Protein AF-D4P1H0-F1 (afdb_monomer_lite)

InterPro domains:
  IPR001734 Sodium/solute symporter [PF00474] (1-85)
  IPR001734 Sodium/solute symporter [PS50283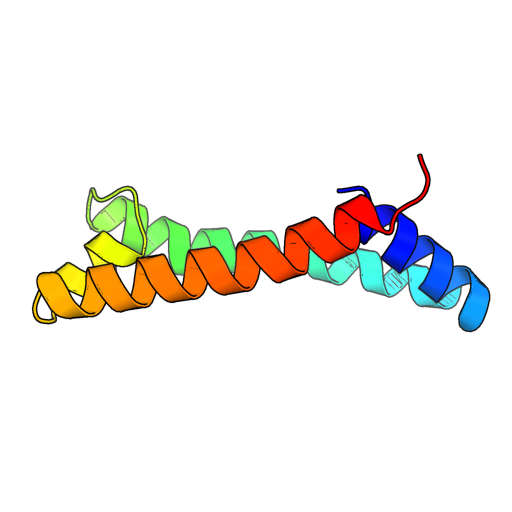] (1-86)
  IPR038377 Sodium/glucose symporter superfamily [G3DSA:1.20.1730.10] (1-86)
  IPR050277 Sodium:Solute Symporter [PTHR48086] (1-83)

Sequence (86 aa):
SAATFLGMSGLISLYGIGSFMYAVGPMFSFIANLLAIAEPCRNAGKYTLGDILSFRSSPKIVRAVAALSTVIVSIFYLTAQMAAPA

Radius of gyration: 17.24 Å; chains: 1; bounding box: 35×29×44 Å

Organism: NCBI:txid186741

Foldseek 3Di:
DLLVVVVQVVCCVVPNPVSVVVVVVVVVVVVVCCVVPVVLCVVVVHDDPLVSVCVVPPNPVSNVVVVVVVVVVVVVVVVSVVVRDD

pLDDT: mean 78.16, std 10.28, range [50.09, 91.0]

Secondary structure (DSSP, 8-state):
-HHHHHHHHHHHHHH-GGGGGGGHHHHHHHHHHIIIIIHHHHHHT-SSHHHHHTTTS-HHHHHHHHHHHHHHHHHHHHHHHHSS--

Structure (mmCIF, N/CA/C/O backbone):
data_AF-D4P1H0-F1
#
_entry.id   AF-D4P1H0-F1
#
loop_
_atom_site.group_PDB
_atom_site.id
_atom_site.type_symbol
_atom_site.label_atom_id
_atom_site.label_alt_id
_atom_site.label_comp_id
_atom_site.label_asym_id
_atom_site.label_entity_id
_atom_site.label_seq_id
_atom_site.pdbx_PDB_ins_code
_atom_site.Cartn_x
_atom_site.Cartn_y
_atom_site.Cartn_z
_atom_site.occupancy
_atom_site.B_iso_or_equiv
_atom_site.auth_seq_id
_atom_site.auth_comp_id
_atom_site.auth_asym_id
_atom_site.auth_atom_id
_atom_site.pdbx_PDB_model_num
ATOM 1 N N . SER A 1 1 ? 9.143 -6.781 -2.362 1.00 76.44 1 SER A N 1
ATOM 2 C CA . SER A 1 1 ? 8.187 -7.872 -2.649 1.00 76.44 1 SER A CA 1
ATOM 3 C C . SER A 1 1 ? 8.344 -8.310 -4.099 1.00 76.44 1 SER A C 1
ATOM 5 O O . SER A 1 1 ? 8.749 -7.472 -4.902 1.00 76.44 1 SER A O 1
ATOM 7 N N . ALA A 1 2 ? 8.032 -9.569 -4.439 1.00 81.06 2 ALA A N 1
ATOM 8 C CA . ALA A 1 2 ? 8.091 -10.093 -5.813 1.00 81.06 2 ALA A CA 1
ATOM 9 C C . ALA A 1 2 ? 7.255 -9.249 -6.790 1.00 81.06 2 ALA A C 1
ATOM 11 O O . ALA A 1 2 ? 7.727 -8.901 -7.867 1.00 81.06 2 ALA A O 1
ATOM 12 N N . ALA A 1 3 ? 6.077 -8.791 -6.352 1.00 84.06 3 ALA A N 1
ATOM 13 C CA . ALA A 1 3 ? 5.234 -7.879 -7.124 1.00 84.06 3 ALA A CA 1
ATOM 14 C C . ALA A 1 3 ? 5.937 -6.547 -7.452 1.00 84.06 3 ALA A C 1
ATOM 16 O O . ALA A 1 3 ? 5.833 -6.045 -8.564 1.00 84.06 3 ALA A O 1
ATOM 17 N N . THR A 1 4 ? 6.695 -5.978 -6.507 1.00 83.81 4 THR A N 1
ATOM 18 C CA . THR A 1 4 ? 7.467 -4.742 -6.732 1.00 83.81 4 THR A CA 1
ATOM 19 C C . THR A 1 4 ? 8.645 -4.979 -7.674 1.00 83.81 4 THR A C 1
ATOM 21 O O . T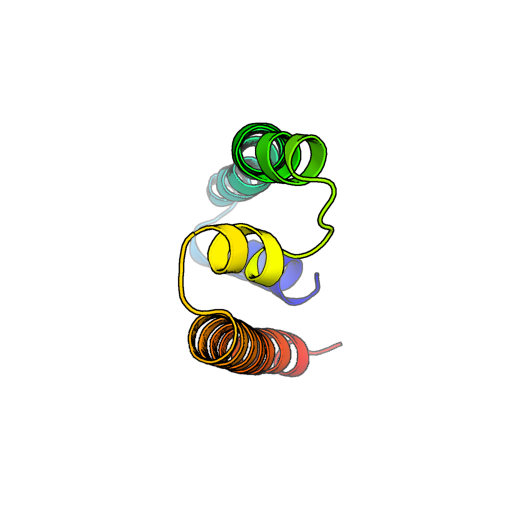HR A 1 4 ? 8.908 -4.149 -8.539 1.00 83.81 4 THR A O 1
ATOM 24 N N . PHE A 1 5 ? 9.348 -6.105 -7.517 1.00 84.12 5 PHE A N 1
ATOM 25 C CA . PHE A 1 5 ? 10.479 -6.465 -8.372 1.00 84.12 5 PHE A CA 1
ATOM 26 C C . PHE A 1 5 ? 10.028 -6.663 -9.823 1.00 84.12 5 PHE A C 1
ATOM 28 O O . PHE A 1 5 ? 10.541 -5.999 -10.723 1.00 84.12 5 PHE A O 1
ATOM 35 N N . LEU A 1 6 ? 8.998 -7.487 -10.036 1.00 85.62 6 LEU A N 1
ATOM 36 C CA . LEU A 1 6 ? 8.431 -7.705 -11.362 1.00 85.62 6 LEU A CA 1
ATOM 37 C C . LEU A 1 6 ? 7.784 -6.446 -11.930 1.00 85.62 6 LEU A C 1
ATOM 39 O O . LEU A 1 6 ? 8.027 -6.129 -13.089 1.00 85.62 6 LEU A O 1
ATOM 43 N N . GLY A 1 7 ? 7.047 -5.687 -11.116 1.00 85.56 7 GLY A N 1
ATOM 44 C CA . GLY A 1 7 ? 6.447 -4.419 -11.527 1.00 85.56 7 GLY A CA 1
ATOM 45 C C . GLY A 1 7 ? 7.481 -3.434 -12.071 1.00 85.56 7 GLY A C 1
ATOM 46 O O . GLY A 1 7 ? 7.285 -2.888 -13.152 1.00 85.56 7 GLY A O 1
ATOM 47 N N . MET A 1 8 ? 8.618 -3.268 -11.385 1.00 87.69 8 MET A N 1
ATOM 48 C CA . MET A 1 8 ? 9.711 -2.415 -11.863 1.00 87.69 8 MET A CA 1
ATOM 49 C C . MET A 1 8 ? 10.409 -2.994 -13.096 1.00 87.69 8 MET A C 1
ATOM 51 O O . MET A 1 8 ? 10.669 -2.253 -14.040 1.00 87.69 8 MET A O 1
ATOM 55 N N . SER A 1 9 ? 10.682 -4.303 -13.131 1.00 86.94 9 SER A N 1
ATOM 56 C CA . SER A 1 9 ? 11.311 -4.941 -14.297 1.00 86.94 9 SER A CA 1
ATOM 57 C C . SER A 1 9 ? 10.438 -4.855 -15.557 1.00 86.94 9 SER A C 1
ATOM 59 O O . SER A 1 9 ? 10.950 -4.561 -16.634 1.00 86.94 9 SER A O 1
ATOM 61 N N . GLY A 1 10 ? 9.115 -5.002 -15.422 1.00 85.69 10 GLY A N 1
ATOM 62 C CA . GLY A 1 10 ? 8.152 -4.834 -16.508 1.00 85.69 10 GLY A CA 1
ATOM 63 C C . GLY A 1 10 ? 8.053 -3.381 -16.970 1.00 85.69 10 GLY A C 1
ATOM 64 O O . GLY A 1 10 ? 8.082 -3.116 -18.169 1.00 85.69 10 GLY A O 1
ATOM 65 N N . LEU A 1 11 ? 8.030 -2.425 -16.036 1.00 88.50 11 LEU A N 1
ATOM 66 C CA . LEU A 1 11 ? 8.068 -0.992 -16.354 1.00 88.50 11 LEU A CA 1
ATOM 67 C C . LEU A 1 11 ? 9.341 -0.599 -17.110 1.00 88.50 11 LEU A C 1
ATOM 69 O O . LEU A 1 11 ? 9.271 0.170 -18.065 1.00 88.50 11 LEU A O 1
ATOM 73 N N . ILE A 1 12 ? 10.495 -1.137 -16.716 1.00 88.88 12 ILE A N 1
ATOM 74 C CA . ILE A 1 12 ? 11.769 -0.898 -17.405 1.00 88.88 12 ILE A CA 1
ATOM 75 C C . ILE A 1 12 ? 11.787 -1.598 -18.769 1.00 88.88 12 ILE A C 1
ATOM 77 O O . ILE A 1 12 ? 12.274 -1.026 -19.738 1.00 88.88 12 ILE A O 1
ATOM 81 N N . SER A 1 13 ? 11.216 -2.798 -18.882 1.00 87.50 13 SER A N 1
ATOM 82 C CA . SER A 1 13 ? 11.122 -3.509 -20.162 1.00 87.50 13 SER A CA 1
ATOM 83 C C . SER A 1 13 ? 10.233 -2.789 -21.180 1.00 87.50 13 SER A C 1
ATOM 85 O O . SER A 1 13 ? 10.503 -2.881 -22.374 1.00 87.50 13 SER A O 1
ATOM 87 N N . LEU A 1 14 ? 9.176 -2.103 -20.736 1.00 90.19 14 LEU A N 1
ATOM 88 C CA . LEU A 1 14 ? 8.229 -1.407 -21.616 1.00 90.19 14 LEU A CA 1
ATOM 89 C C . LEU A 1 14 ? 8.655 0.030 -21.941 1.00 90.19 14 LEU A C 1
ATOM 91 O O . LEU A 1 14 ? 8.465 0.488 -23.063 1.00 90.19 14 LEU A O 1
ATOM 95 N N . TYR A 1 15 ? 9.220 0.744 -20.966 1.00 87.19 15 TYR A N 1
ATOM 96 C CA . TYR A 1 15 ? 9.481 2.186 -21.053 1.00 87.19 15 TYR A CA 1
ATOM 97 C C . TYR A 1 15 ? 10.974 2.552 -20.924 1.00 87.19 15 TYR A C 1
ATOM 99 O O . TYR A 1 15 ? 11.336 3.727 -20.963 1.00 87.19 15 TYR A O 1
ATOM 107 N N . GLY A 1 16 ? 11.860 1.562 -20.792 1.00 87.00 16 GLY A N 1
ATOM 108 C CA . GLY A 1 16 ? 13.310 1.742 -20.709 1.00 87.00 16 GLY A CA 1
ATOM 109 C C . GLY A 1 16 ? 13.825 2.180 -19.331 1.00 87.00 16 GLY A C 1
ATOM 110 O O . GLY A 1 16 ? 13.104 2.210 -18.332 1.00 87.00 16 GLY A O 1
ATOM 111 N N . ILE A 1 17 ? 15.114 2.540 -19.273 1.00 84.44 17 ILE A N 1
ATOM 112 C CA . ILE A 1 17 ? 15.833 2.892 -18.028 1.00 84.44 17 ILE A CA 1
ATOM 113 C C . ILE A 1 17 ? 15.252 4.131 -17.325 1.00 84.44 17 ILE A C 1
ATOM 115 O O . ILE A 1 17 ? 15.357 4.240 -16.103 1.00 84.44 17 ILE A O 1
ATOM 119 N N . GLY A 1 18 ? 14.584 5.034 -18.053 1.00 82.06 18 GLY A N 1
ATOM 120 C CA . GLY A 1 18 ? 13.943 6.220 -17.465 1.00 82.06 18 GLY A CA 1
ATOM 121 C C . GLY A 1 18 ? 12.921 5.882 -16.370 1.00 82.06 18 GLY A C 1
ATOM 122 O O . GLY A 1 18 ? 12.753 6.641 -15.417 1.00 82.06 18 GLY A O 1
ATOM 123 N N . SER A 1 19 ? 12.318 4.692 -16.432 1.00 80.94 19 SER A N 1
ATOM 124 C CA . SER A 1 19 ? 11.348 4.217 -15.442 1.00 80.94 19 SER A CA 1
ATOM 125 C C . SER A 1 19 ? 11.953 3.836 -14.094 1.00 80.94 19 SER A C 1
ATOM 127 O O . SER A 1 19 ? 11.216 3.642 -13.129 1.00 80.94 19 SER A O 1
ATOM 129 N N . PHE A 1 20 ? 13.280 3.766 -13.977 1.00 80.56 20 PHE A N 1
ATOM 130 C CA . PHE A 1 20 ? 13.938 3.548 -12.690 1.00 80.56 20 PHE A CA 1
ATOM 131 C C . PHE A 1 20 ? 13.572 4.634 -11.666 1.00 80.56 20 PHE A C 1
ATOM 133 O O . PHE A 1 20 ? 13.445 4.346 -10.477 1.00 80.56 20 PHE A O 1
ATOM 140 N N . MET A 1 21 ? 13.302 5.863 -12.122 1.00 83.75 21 MET A N 1
ATOM 141 C CA . MET A 1 21 ? 12.877 6.963 -11.251 1.00 83.75 21 MET A CA 1
ATOM 142 C C . MET A 1 21 ? 11.563 6.668 -10.505 1.00 83.75 21 MET A C 1
ATOM 144 O O . MET A 1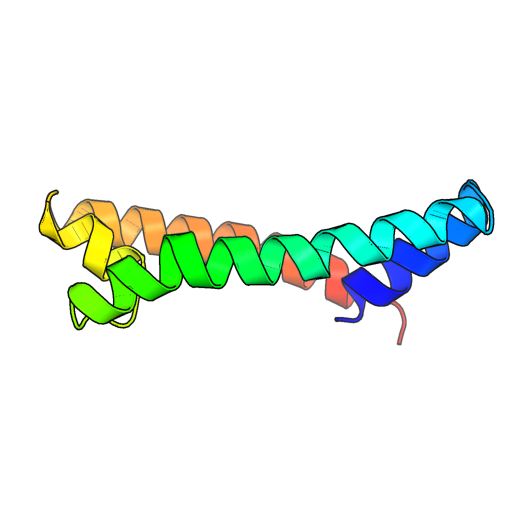 21 ? 11.360 7.196 -9.413 1.00 83.75 21 MET A O 1
ATOM 148 N N . TYR A 1 22 ? 10.706 5.768 -11.007 1.00 84.19 22 TYR A N 1
ATOM 149 C CA . TYR A 1 22 ? 9.493 5.346 -10.294 1.00 84.19 22 TYR A CA 1
ATOM 150 C C . TYR A 1 22 ? 9.787 4.545 -9.011 1.00 84.19 22 TYR A C 1
ATOM 152 O O . TYR A 1 22 ? 8.954 4.535 -8.104 1.00 84.19 22 TYR A O 1
ATOM 160 N N . ALA A 1 23 ? 10.978 3.947 -8.865 1.00 82.94 23 ALA A N 1
ATOM 161 C CA . ALA A 1 23 ? 11.384 3.248 -7.638 1.00 82.94 23 ALA A CA 1
ATOM 162 C C . ALA A 1 23 ? 11.615 4.196 -6.449 1.00 82.94 23 ALA A C 1
ATOM 164 O O . ALA A 1 23 ? 11.622 3.765 -5.295 1.00 82.94 23 ALA A O 1
ATOM 165 N N . VAL A 1 24 ? 11.792 5.489 -6.719 1.00 85.69 24 VAL A N 1
ATOM 166 C CA . VAL A 1 24 ? 12.073 6.507 -5.704 1.00 85.69 24 VAL A CA 1
ATOM 167 C C . VAL A 1 24 ? 10.803 6.910 -4.945 1.00 85.69 24 VAL A C 1
ATOM 169 O O . VAL A 1 24 ? 10.854 7.191 -3.747 1.00 85.69 24 VAL A O 1
ATOM 172 N N . GLY A 1 25 ? 9.642 6.875 -5.606 1.00 86.38 25 GLY A N 1
ATOM 173 C CA . GLY A 1 25 ? 8.350 7.246 -5.017 1.00 86.38 25 GLY A CA 1
ATOM 174 C C . GLY A 1 25 ? 8.019 6.509 -3.710 1.00 86.38 25 GLY A C 1
ATOM 175 O O . GLY A 1 25 ? 7.727 7.170 -2.710 1.00 86.38 25 GLY A O 1
ATOM 176 N N . PRO A 1 26 ? 8.124 5.165 -3.661 1.00 86.06 26 PRO A N 1
ATOM 177 C CA . PRO A 1 26 ? 7.907 4.403 -2.436 1.00 86.06 26 PRO A CA 1
ATOM 178 C C . PRO A 1 26 ? 8.756 4.879 -1.251 1.00 86.06 26 PRO A C 1
ATOM 180 O O . PRO A 1 26 ? 8.233 4.964 -0.144 1.00 86.06 26 PRO A O 1
ATOM 183 N N . MET A 1 27 ? 10.022 5.255 -1.465 1.00 86.12 27 MET A N 1
ATOM 184 C CA . MET A 1 27 ? 10.919 5.696 -0.385 1.00 86.12 27 MET A CA 1
ATOM 185 C C . MET A 1 27 ? 10.440 6.989 0.280 1.00 86.12 27 MET A C 1
ATOM 187 O O . MET A 1 27 ? 10.394 7.073 1.507 1.00 86.12 27 MET A O 1
ATOM 191 N N . PHE A 1 28 ? 10.003 7.973 -0.508 1.00 88.75 28 PHE A N 1
ATOM 192 C CA . PHE A 1 28 ? 9.426 9.207 0.035 1.00 88.75 28 PHE A CA 1
ATOM 193 C C . PHE A 1 28 ? 8.050 8.975 0.664 1.00 88.75 28 PHE A C 1
ATOM 195 O O . PHE A 1 28 ? 7.733 9.554 1.706 1.00 88.75 28 PHE A O 1
ATOM 202 N N . SER A 1 29 ? 7.251 8.075 0.086 1.00 86.75 29 SER A N 1
ATOM 203 C CA . SER A 1 29 ? 5.954 7.703 0.649 1.00 86.75 29 SER A CA 1
ATOM 204 C C . SER A 1 29 ? 6.085 7.018 2.013 1.00 86.75 29 SER A C 1
ATOM 206 O O . SER A 1 29 ? 5.209 7.202 2.854 1.00 86.75 29 SER A O 1
ATOM 208 N N . PHE A 1 30 ? 7.162 6.265 2.270 1.00 86.19 30 PHE A N 1
ATOM 209 C CA . PHE A 1 30 ? 7.413 5.674 3.589 1.00 86.19 30 PHE A CA 1
ATOM 210 C C . PHE A 1 30 ? 7.616 6.739 4.667 1.00 86.19 30 PHE A C 1
ATOM 212 O O . PHE A 1 30 ? 7.051 6.611 5.751 1.00 86.19 30 PHE A O 1
ATOM 219 N N . ILE A 1 31 ? 8.358 7.807 4.367 1.00 88.50 31 ILE A N 1
ATOM 220 C CA . ILE A 1 31 ? 8.562 8.924 5.301 1.00 88.50 31 ILE A CA 1
ATOM 221 C C . ILE A 1 31 ? 7.223 9.604 5.604 1.00 88.50 31 ILE A C 1
ATOM 223 O O . ILE A 1 31 ? 6.882 9.807 6.769 1.00 88.50 31 ILE A O 1
ATOM 227 N N . ALA A 1 32 ? 6.430 9.887 4.567 1.00 87.56 32 ALA A N 1
ATOM 228 C CA . ALA A 1 32 ? 5.100 10.468 4.730 1.00 87.56 32 ALA A CA 1
ATOM 229 C C . ALA A 1 32 ? 4.173 9.563 5.557 1.00 87.56 32 ALA A C 1
ATOM 231 O O . ALA A 1 32 ? 3.460 10.046 6.430 1.00 87.56 32 ALA A O 1
ATOM 232 N N . ASN A 1 33 ? 4.215 8.247 5.334 1.00 85.25 33 ASN A N 1
ATOM 233 C CA . ASN A 1 33 ? 3.418 7.278 6.081 1.00 85.25 33 ASN A CA 1
ATOM 234 C C . ASN A 1 33 ? 3.832 7.201 7.558 1.00 85.25 33 ASN A C 1
ATOM 236 O O . ASN A 1 33 ? 2.977 7.130 8.438 1.00 85.25 33 ASN A O 1
ATOM 240 N N . LEU A 1 34 ? 5.136 7.239 7.844 1.00 85.38 34 LEU A N 1
ATOM 241 C CA . LEU A 1 34 ? 5.646 7.265 9.214 1.00 85.38 34 LEU A CA 1
ATOM 242 C C . LEU A 1 34 ? 5.196 8.532 9.947 1.00 85.38 34 LEU A C 1
ATOM 244 O O . LEU A 1 34 ? 4.718 8.436 11.071 1.00 85.38 34 LEU A O 1
ATOM 248 N N . LEU A 1 35 ? 5.269 9.700 9.312 1.00 84.19 35 LEU A N 1
ATOM 249 C CA . LEU A 1 35 ? 4.832 10.940 9.951 1.00 84.19 35 LEU A CA 1
ATOM 250 C C . LEU A 1 35 ? 3.302 10.992 10.102 1.00 84.19 35 LEU A C 1
ATOM 252 O O . LEU A 1 35 ? 2.786 11.176 11.196 1.00 84.19 35 LEU A O 1
ATOM 256 N N . ALA A 1 36 ? 2.557 10.750 9.022 1.00 82.75 36 ALA A N 1
ATOM 257 C CA . ALA A 1 36 ? 1.106 10.927 9.008 1.00 82.75 36 ALA A CA 1
ATOM 258 C C . ALA A 1 36 ? 0.329 9.820 9.738 1.00 82.75 36 ALA A C 1
ATOM 260 O O . ALA A 1 36 ? -0.736 10.093 10.285 1.00 82.75 36 ALA A O 1
ATOM 261 N N . ILE A 1 37 ? 0.819 8.573 9.731 1.00 79.12 37 ILE A N 1
ATOM 262 C CA . ILE A 1 37 ? 0.122 7.431 10.347 1.00 79.12 37 ILE A CA 1
ATOM 263 C C . ILE A 1 37 ? 0.786 7.010 11.655 1.00 79.12 37 ILE A C 1
ATOM 265 O O . ILE A 1 37 ? 0.084 6.741 12.633 1.00 79.12 37 ILE A O 1
ATOM 269 N N . ALA A 1 38 ? 2.120 6.946 11.718 1.00 79.38 38 ALA A N 1
ATOM 270 C CA . ALA A 1 38 ? 2.770 6.437 12.925 1.00 79.38 38 ALA A CA 1
ATOM 271 C C . ALA A 1 38 ? 2.665 7.415 14.105 1.00 79.38 38 ALA A C 1
ATOM 273 O O . ALA A 1 38 ? 2.557 6.955 15.239 1.00 79.38 38 ALA A O 1
ATOM 274 N N . GLU A 1 39 ? 2.619 8.730 13.872 1.00 77.31 39 GLU A N 1
ATOM 275 C CA . GLU A 1 39 ? 2.440 9.735 14.929 1.00 77.31 39 GLU A CA 1
ATOM 276 C C . GLU A 1 39 ? 1.065 9.633 15.629 1.00 77.31 39 GLU A C 1
ATOM 278 O O . GLU A 1 39 ? 1.045 9.457 16.853 1.00 77.31 39 GLU A O 1
ATOM 283 N N . PRO A 1 40 ? -0.086 9.599 14.920 1.00 69.25 40 PRO A N 1
ATOM 284 C CA . PRO A 1 40 ? -1.380 9.338 15.554 1.00 69.25 40 PRO A CA 1
ATOM 285 C C . PRO A 1 40 ? -1.511 7.917 16.124 1.00 69.25 40 PRO A C 1
ATOM 287 O O . PRO A 1 40 ? -2.120 7.761 17.182 1.00 69.25 40 PRO A O 1
ATOM 290 N N . CYS A 1 41 ? -0.905 6.888 15.510 1.00 69.94 41 CYS A N 1
ATOM 291 C CA . CYS A 1 41 ? -0.818 5.547 16.117 1.00 69.94 41 CYS A CA 1
ATOM 292 C C . CYS A 1 41 ? -0.097 5.575 17.470 1.00 69.94 41 CYS A C 1
ATOM 294 O O . CYS A 1 41 ? -0.579 5.014 18.455 1.00 69.94 41 CYS A O 1
ATOM 296 N N . ARG A 1 42 ? 1.054 6.249 17.529 1.00 72.69 42 ARG A N 1
ATOM 297 C CA . ARG A 1 42 ? 1.885 6.353 18.729 1.00 72.69 42 ARG A CA 1
ATOM 298 C C . ARG A 1 42 ? 1.199 7.177 19.816 1.00 72.69 42 ARG A C 1
ATOM 300 O O . ARG A 1 42 ? 1.263 6.795 20.979 1.00 72.69 42 ARG A O 1
ATOM 307 N N . ASN A 1 43 ? 0.506 8.253 19.447 1.00 72.56 43 ASN A N 1
ATOM 308 C CA . ASN A 1 43 ? -0.211 9.107 20.394 1.00 72.56 43 ASN A CA 1
ATOM 309 C C . ASN A 1 43 ? -1.507 8.460 20.928 1.00 72.56 43 ASN A C 1
ATOM 311 O O . ASN A 1 43 ? -1.923 8.755 22.044 1.00 72.56 43 ASN A O 1
ATOM 315 N N . ALA A 1 44 ? -2.136 7.558 20.165 1.00 66.56 44 ALA A N 1
ATOM 316 C CA . ALA A 1 44 ? -3.346 6.839 20.574 1.00 66.56 44 ALA A CA 1
ATOM 317 C C . ALA A 1 44 ? -3.079 5.560 21.395 1.00 66.56 44 ALA A C 1
ATOM 319 O O . ALA A 1 44 ? -4.024 4.971 21.919 1.00 66.56 44 ALA A O 1
ATOM 320 N N . GLY A 1 45 ? -1.826 5.089 21.485 1.00 63.97 45 GLY A N 1
ATOM 321 C CA . GLY A 1 45 ? -1.466 3.859 22.209 1.00 63.97 45 GLY A CA 1
ATOM 322 C C . GLY A 1 45 ? -2.087 2.574 21.635 1.00 63.97 45 GLY A C 1
ATOM 323 O O . GLY A 1 45 ? -2.126 1.544 22.306 1.00 63.97 45 GLY A O 1
ATOM 324 N N . LYS A 1 46 ? -2.605 2.630 20.403 1.00 66.06 46 LYS A N 1
ATOM 325 C CA . LYS A 1 46 ? -3.264 1.528 19.692 1.00 66.06 46 LYS A CA 1
ATOM 326 C C . LYS A 1 46 ? -2.404 1.118 18.497 1.00 66.06 46 LYS A C 1
ATOM 328 O O . LYS A 1 46 ? -1.914 1.968 17.762 1.00 66.06 46 LYS A O 1
ATOM 333 N N . TYR A 1 47 ? -2.268 -0.186 18.271 1.00 65.94 47 TYR A N 1
ATOM 334 C CA . TYR A 1 47 ? -1.349 -0.735 17.262 1.00 65.94 47 TYR A CA 1
ATOM 335 C C . TYR A 1 47 ? -2.006 -1.048 15.908 1.00 65.94 47 TYR A C 1
ATOM 337 O O . TYR A 1 47 ? -1.321 -1.479 14.984 1.00 65.94 47 TYR A O 1
ATOM 345 N N . THR A 1 48 ? -3.321 -0.835 15.763 1.00 69.75 48 THR A N 1
ATOM 346 C CA . THR A 1 48 ? -4.032 -1.040 14.492 1.00 69.75 48 THR A CA 1
ATOM 347 C C . THR A 1 48 ? -4.815 0.200 14.065 1.00 69.75 48 THR A C 1
ATOM 349 O O . THR A 1 48 ? -5.475 0.855 14.870 1.00 69.75 48 THR A O 1
ATOM 352 N N . LEU A 1 49 ? -4.793 0.500 12.763 1.00 64.88 49 LEU A N 1
ATOM 353 C CA . LEU A 1 49 ? -5.570 1.592 12.154 1.00 64.88 49 LEU A CA 1
ATOM 354 C C . LEU A 1 49 ? -7.077 1.452 12.428 1.00 64.88 49 LEU A C 1
ATOM 356 O O . LEU A 1 49 ? -7.761 2.443 12.673 1.00 64.88 49 LEU A O 1
ATOM 360 N N . GLY A 1 50 ? -7.580 0.212 12.460 1.00 63.88 50 GLY A N 1
ATOM 361 C CA . GLY A 1 50 ? -8.967 -0.085 12.818 1.00 63.88 50 GLY A CA 1
ATOM 362 C C . GLY A 1 50 ? -9.322 0.315 14.253 1.00 63.88 50 GLY A C 1
ATOM 363 O O . GLY A 1 50 ? -10.426 0.803 14.485 1.00 63.88 50 GLY A O 1
ATOM 364 N N . ASP A 1 51 ? -8.391 0.181 15.202 1.00 62.31 51 ASP A N 1
ATOM 365 C CA . ASP A 1 51 ? -8.597 0.616 16.585 1.00 62.31 51 ASP A CA 1
ATOM 366 C C . ASP A 1 51 ? -8.633 2.145 16.719 1.00 62.31 51 ASP A C 1
ATOM 368 O O . ASP A 1 51 ? -9.464 2.676 17.457 1.00 62.31 51 ASP A O 1
ATOM 372 N N . ILE A 1 52 ? -7.772 2.859 15.992 1.00 62.34 52 ILE A N 1
ATOM 373 C CA . ILE A 1 52 ? -7.696 4.330 16.034 1.00 62.34 52 ILE A CA 1
ATOM 374 C C . ILE A 1 52 ? -8.954 4.949 15.426 1.00 62.34 52 ILE A C 1
ATOM 376 O O . ILE A 1 52 ? -9.550 5.856 16.004 1.00 62.34 52 ILE A O 1
ATOM 380 N N . LEU A 1 53 ? -9.421 4.407 14.300 1.00 60.31 53 LEU A N 1
ATOM 381 C CA . LEU A 1 53 ? -10.664 4.842 13.661 1.00 60.31 53 LEU A CA 1
ATOM 382 C C . LEU A 1 53 ? -11.900 4.487 14.507 1.00 60.31 53 LEU A C 1
ATOM 384 O O . LEU A 1 53 ? -12.877 5.237 14.524 1.00 60.31 53 LEU A O 1
ATOM 388 N N . SER A 1 54 ? -11.847 3.385 15.264 1.00 61.25 54 SER A N 1
ATOM 389 C CA . SER A 1 54 ? -12.911 2.998 16.202 1.00 61.25 54 SER A CA 1
ATOM 390 C C . SER A 1 54 ? -12.981 3.864 17.466 1.00 61.25 54 SER A C 1
ATOM 392 O O . SER A 1 54 ? -13.961 3.788 18.202 1.00 61.25 54 SER A O 1
ATOM 394 N N . PHE A 1 55 ? -11.977 4.711 17.719 1.00 61.31 55 PHE A N 1
ATOM 395 C CA . PHE A 1 55 ? -11.942 5.576 18.901 1.00 61.31 55 PHE A CA 1
ATOM 396 C C . PHE A 1 55 ? -12.992 6.699 18.839 1.00 61.31 55 PHE A C 1
ATOM 398 O O . PHE A 1 55 ? -13.437 7.191 19.871 1.00 61.31 55 PHE A O 1
ATOM 405 N N . ARG A 1 56 ? -13.417 7.092 17.627 1.00 58.84 56 ARG A N 1
ATOM 406 C CA . ARG A 1 56 ? -14.386 8.181 17.399 1.00 58.84 56 ARG A CA 1
ATOM 407 C C . ARG A 1 56 ? -15.723 7.710 16.805 1.00 58.84 56 ARG A C 1
ATOM 409 O O . ARG A 1 56 ? -16.671 8.485 16.768 1.00 58.84 56 ARG A O 1
ATOM 416 N N . SER A 1 57 ? -15.812 6.472 16.314 1.00 57.16 57 SER A N 1
ATOM 417 C CA . SER A 1 57 ? -16.989 5.916 15.622 1.00 57.16 57 SER A CA 1
ATOM 418 C C . SER A 1 57 ? -17.277 4.482 16.070 1.00 57.16 57 SER A C 1
ATOM 420 O O . SER A 1 57 ? -16.355 3.740 16.392 1.00 57.16 57 SER A O 1
ATOM 422 N N . SER A 1 58 ? -18.555 4.081 16.070 1.00 61.22 58 SER A N 1
ATOM 423 C CA . SER A 1 58 ? -19.049 2.793 16.586 1.00 61.22 58 SER A CA 1
ATOM 424 C C . SER A 1 58 ? -18.123 1.591 16.296 1.00 61.22 58 SER A C 1
ATOM 426 O O . SER A 1 58 ? -17.932 1.219 15.133 1.00 61.22 58 SER A O 1
A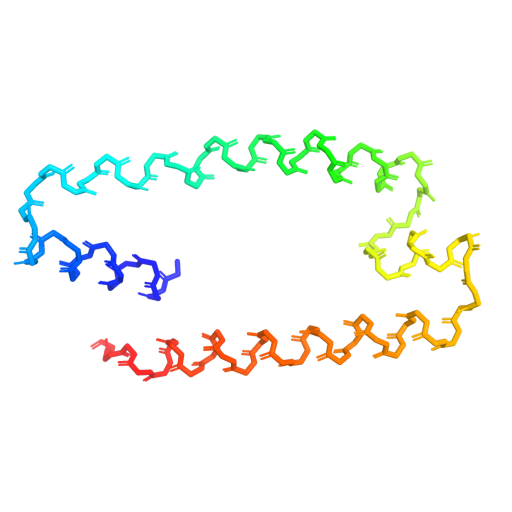TOM 428 N N . PRO A 1 59 ? -17.602 0.908 17.335 1.00 64.94 59 PRO A N 1
ATOM 429 C CA . PRO A 1 59 ? -16.451 0.011 17.210 1.00 64.94 59 PRO A CA 1
ATOM 430 C C . PRO A 1 59 ? -16.710 -1.264 16.399 1.00 64.94 59 PRO A C 1
ATOM 432 O O . PRO A 1 59 ? -15.778 -1.832 15.834 1.00 64.94 59 PRO A O 1
ATOM 435 N N . LYS A 1 60 ? -17.963 -1.728 16.308 1.00 67.19 60 LYS A N 1
ATOM 436 C CA . LYS A 1 60 ? -18.309 -2.967 15.587 1.00 67.19 60 LYS A CA 1
ATOM 437 C C . LYS A 1 60 ? -18.266 -2.797 14.065 1.00 67.19 60 LYS A C 1
ATOM 439 O O . LYS A 1 60 ? -17.707 -3.642 13.375 1.00 67.19 60 LYS A O 1
ATOM 444 N N . ILE A 1 61 ? -18.823 -1.698 13.551 1.00 69.94 61 ILE A N 1
ATOM 445 C CA . ILE A 1 61 ? -18.932 -1.457 12.104 1.00 69.94 61 ILE A CA 1
ATOM 446 C C . ILE A 1 61 ? -17.562 -1.084 11.528 1.00 69.94 61 ILE A C 1
ATOM 448 O O . ILE A 1 61 ? -17.148 -1.643 10.518 1.00 69.94 61 ILE A O 1
ATOM 452 N N . VAL A 1 62 ? -16.811 -0.215 12.212 1.00 74.19 62 VAL A N 1
ATOM 453 C CA . VAL A 1 62 ? -15.479 0.219 11.755 1.00 74.19 62 VAL A CA 1
ATOM 454 C C . VAL A 1 62 ? -14.493 -0.950 11.701 1.00 74.19 62 VAL A C 1
ATOM 456 O O . VAL A 1 62 ? -13.760 -1.088 10.724 1.00 74.19 62 VAL A O 1
ATOM 459 N N . ARG A 1 63 ? -14.514 -1.847 12.698 1.00 73.44 63 ARG A N 1
ATOM 460 C CA . ARG A 1 63 ? -13.670 -3.052 12.683 1.00 73.44 63 ARG A CA 1
ATOM 461 C C . ARG A 1 63 ? -14.052 -4.019 11.564 1.00 73.44 63 ARG A C 1
ATOM 463 O O . ARG A 1 63 ? -13.156 -4.578 10.942 1.00 73.44 63 ARG A O 1
ATOM 470 N N . ALA A 1 64 ? -15.345 -4.191 11.283 1.00 75.94 64 ALA A N 1
ATOM 471 C CA . ALA A 1 64 ? -15.803 -5.044 10.187 1.00 75.94 64 ALA A CA 1
ATOM 472 C C . ALA A 1 64 ? -15.355 -4.505 8.819 1.00 75.94 64 ALA A C 1
ATOM 474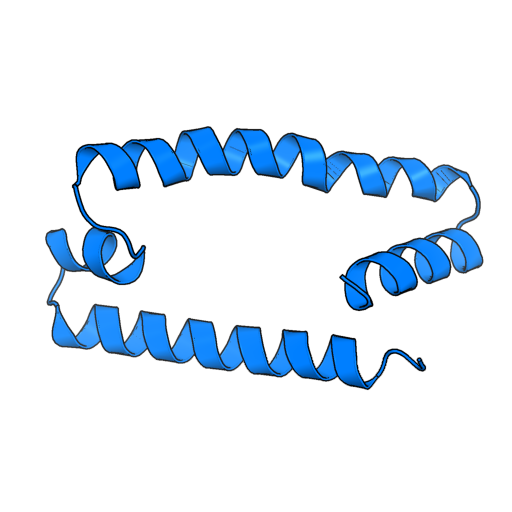 O O . ALA A 1 64 ? -14.825 -5.258 8.006 1.00 75.94 64 ALA A O 1
ATOM 475 N N . VAL A 1 65 ? -15.491 -3.195 8.591 1.00 81.00 65 VAL A N 1
ATOM 476 C CA . VAL A 1 65 ? -15.056 -2.550 7.342 1.00 81.00 65 VAL A CA 1
ATOM 477 C C . VAL A 1 65 ? -13.533 -2.595 7.192 1.00 81.00 65 VAL A C 1
ATOM 479 O O . VAL A 1 65 ? -13.047 -2.903 6.109 1.00 81.00 65 VAL A O 1
ATOM 482 N N . ALA A 1 66 ? -12.775 -2.361 8.269 1.00 81.62 66 ALA A N 1
ATOM 483 C CA . ALA A 1 66 ? -11.314 -2.453 8.250 1.00 81.62 66 ALA A CA 1
ATOM 484 C C . ALA A 1 66 ? -10.813 -3.887 7.993 1.00 81.62 66 ALA A C 1
ATOM 486 O O . ALA A 1 66 ? -9.841 -4.090 7.267 1.00 81.62 66 ALA A O 1
ATOM 487 N N . ALA A 1 67 ? -11.479 -4.895 8.561 1.00 81.94 67 ALA A N 1
ATOM 488 C CA . ALA A 1 67 ? -11.161 -6.293 8.287 1.00 81.94 67 ALA A CA 1
ATOM 489 C C . ALA A 1 67 ? -11.474 -6.654 6.829 1.00 81.94 67 ALA A C 1
ATOM 491 O O . ALA A 1 67 ? -10.637 -7.245 6.152 1.00 81.94 67 ALA A O 1
ATOM 492 N N . LEU A 1 68 ? -12.641 -6.243 6.321 1.00 87.00 68 LEU A N 1
ATOM 493 C CA . LEU A 1 68 ? -13.044 -6.503 4.942 1.00 87.00 68 LEU A CA 1
ATOM 494 C C . LEU A 1 68 ? -12.097 -5.838 3.936 1.00 87.00 68 LEU A C 1
ATOM 496 O O . LEU A 1 68 ? -11.663 -6.491 2.989 1.00 87.00 68 LEU A O 1
ATOM 500 N N . SER A 1 69 ? -11.727 -4.573 4.152 1.00 84.19 69 SER A N 1
ATOM 501 C CA . SER A 1 69 ? -10.776 -3.877 3.281 1.00 84.19 69 SER A CA 1
ATOM 502 C C . SER A 1 69 ? -9.407 -4.554 3.291 1.00 84.19 69 SER A C 1
ATOM 504 O O . SER A 1 69 ? -8.813 -4.743 2.231 1.00 84.19 69 SER A O 1
ATOM 506 N N . THR A 1 70 ? -8.945 -5.005 4.460 1.00 85.94 70 THR A N 1
ATOM 507 C CA . THR A 1 70 ? -7.691 -5.757 4.582 1.00 85.94 70 THR A CA 1
ATOM 508 C C . THR A 1 70 ? -7.757 -7.069 3.804 1.00 85.94 70 THR A C 1
ATOM 510 O O . THR A 1 70 ? -6.816 -7.382 3.080 1.00 85.94 70 THR A O 1
ATOM 513 N N . VAL A 1 71 ? -8.863 -7.818 3.888 1.00 88.81 71 VAL A 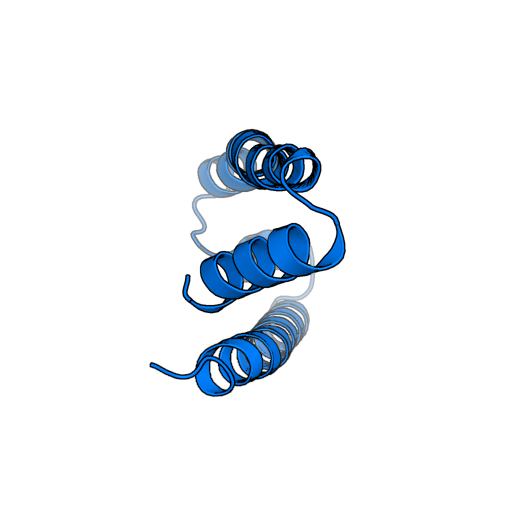N 1
ATOM 514 C CA . VAL A 1 71 ? -9.051 -9.076 3.143 1.00 88.81 71 VAL A CA 1
ATOM 515 C C . VAL A 1 71 ? -9.040 -8.829 1.637 1.00 88.81 71 VAL A C 1
ATOM 517 O O . VAL A 1 71 ? -8.307 -9.506 0.922 1.00 88.81 71 VAL A O 1
ATOM 520 N N . ILE A 1 72 ? -9.788 -7.834 1.154 1.00 91.00 72 ILE A N 1
ATOM 521 C CA . ILE A 1 72 ? -9.856 -7.503 -0.276 1.00 91.00 72 ILE A CA 1
ATOM 522 C C . ILE A 1 72 ? -8.467 -7.129 -0.807 1.00 91.00 72 ILE A C 1
ATOM 524 O O . ILE A 1 72 ? -8.009 -7.709 -1.791 1.00 91.00 72 ILE A O 1
ATOM 528 N N . VAL A 1 73 ? -7.766 -6.210 -0.136 1.00 87.69 73 VAL A N 1
ATOM 529 C CA . VAL A 1 73 ? -6.409 -5.790 -0.529 1.00 87.69 73 VAL A CA 1
ATOM 530 C C . VAL A 1 73 ? -5.439 -6.969 -0.488 1.00 87.69 73 VAL A C 1
ATOM 532 O O . VAL A 1 73 ? -4.633 -7.131 -1.402 1.00 87.69 73 VAL A O 1
ATOM 535 N N . SER A 1 74 ? -5.543 -7.823 0.533 1.00 87.19 74 SER A N 1
ATOM 536 C CA . SER A 1 74 ? -4.689 -9.005 0.664 1.00 87.19 74 SER A CA 1
ATOM 537 C C . SER A 1 74 ? -4.905 -9.995 -0.477 1.00 87.19 74 SER A C 1
ATOM 539 O O . SER A 1 74 ? -3.923 -10.515 -0.992 1.00 87.19 74 SER A O 1
ATOM 541 N N . ILE A 1 75 ? -6.147 -10.223 -0.919 1.00 88.62 75 ILE A N 1
ATOM 542 C CA . ILE A 1 75 ? -6.442 -11.114 -2.053 1.00 88.62 75 ILE A CA 1
ATOM 543 C C . ILE A 1 75 ? -5.751 -10.603 -3.319 1.00 88.62 75 ILE A C 1
ATOM 545 O O . ILE A 1 75 ? -4.970 -11.341 -3.913 1.00 88.62 75 ILE A O 1
ATOM 549 N N . PHE A 1 76 ? -5.948 -9.334 -3.690 1.00 85.88 76 PHE A N 1
ATOM 550 C CA . PHE A 1 76 ? -5.294 -8.752 -4.871 1.00 85.88 76 PHE A CA 1
ATOM 551 C C . PHE A 1 76 ? -3.768 -8.804 -4.779 1.00 85.88 76 PHE A C 1
ATOM 553 O O . PHE A 1 76 ? -3.084 -9.149 -5.745 1.00 85.88 76 PHE A O 1
ATOM 560 N N . TYR A 1 77 ? -3.229 -8.483 -3.604 1.00 86.00 77 TYR A N 1
ATOM 561 C CA . TYR A 1 77 ? -1.794 -8.493 -3.364 1.00 86.00 77 TYR A CA 1
ATOM 562 C C . TYR A 1 77 ? -1.194 -9.904 -3.446 1.00 86.00 77 TYR A C 1
ATOM 564 O O . TYR A 1 77 ? -0.088 -10.078 -3.962 1.00 86.00 77 TYR A O 1
ATOM 572 N N . LEU A 1 78 ? -1.915 -10.921 -2.971 1.00 84.25 78 LEU A N 1
ATOM 573 C CA . LEU A 1 78 ? -1.512 -12.322 -3.083 1.00 84.25 78 LEU A CA 1
ATOM 574 C C . LEU A 1 78 ? -1.624 -12.823 -4.522 1.00 84.25 78 LEU A C 1
ATOM 576 O O . LEU A 1 78 ? -0.699 -13.478 -4.990 1.00 84.25 78 LEU A O 1
ATOM 580 N N . THR A 1 79 ? -2.677 -12.465 -5.261 1.00 84.25 79 THR A N 1
ATOM 581 C CA . THR A 1 79 ? -2.795 -12.805 -6.687 1.00 84.25 79 THR A CA 1
ATOM 582 C C . THR A 1 79 ? -1.606 -12.269 -7.484 1.00 84.25 79 THR A C 1
ATOM 584 O O . THR A 1 79 ? -1.004 -13.012 -8.255 1.00 84.25 79 THR A O 1
ATOM 587 N N . ALA A 1 80 ? -1.207 -11.015 -7.248 1.00 80.19 80 ALA A N 1
ATOM 588 C CA . ALA A 1 80 ? -0.039 -10.419 -7.896 1.00 80.19 80 ALA A CA 1
ATOM 589 C C . ALA A 1 80 ? 1.283 -11.119 -7.525 1.00 80.19 80 ALA A C 1
ATOM 591 O O . ALA A 1 80 ? 2.195 -11.176 -8.344 1.00 80.19 80 ALA A O 1
ATOM 592 N N . GLN A 1 81 ? 1.396 -11.662 -6.309 1.00 80.94 81 GLN A N 1
ATOM 593 C CA . GLN A 1 81 ? 2.570 -12.434 -5.889 1.00 80.94 81 GLN A CA 1
ATOM 594 C C . GLN A 1 81 ? 2.582 -13.865 -6.423 1.00 80.94 81 GLN A C 1
ATOM 596 O O . GLN A 1 81 ? 3.653 -14.377 -6.705 1.00 80.94 81 GLN A O 1
ATOM 601 N N . MET A 1 82 ? 1.430 -14.517 -6.567 1.00 80.12 82 MET A N 1
ATOM 602 C CA . MET A 1 82 ? 1.355 -15.871 -7.125 1.00 80.12 82 MET A CA 1
ATOM 603 C C . MET A 1 82 ? 1.551 -15.879 -8.642 1.00 80.12 82 MET A C 1
ATOM 605 O O . MET A 1 82 ? 2.077 -16.840 -9.189 1.00 80.12 82 MET A O 1
ATOM 609 N N . ALA A 1 83 ? 1.137 -14.806 -9.322 1.00 72.88 83 ALA A N 1
ATOM 610 C CA . ALA A 1 83 ? 1.367 -14.615 -10.752 1.00 72.88 83 ALA A CA 1
ATOM 611 C C . ALA A 1 83 ? 2.825 -14.256 -11.085 1.00 72.88 83 ALA A C 1
ATOM 613 O O . ALA A 1 83 ? 3.197 -14.250 -12.256 1.00 72.88 83 ALA A O 1
ATOM 614 N N . ALA A 1 84 ? 3.641 -13.949 -10.074 1.00 60.56 84 ALA A N 1
ATOM 615 C CA . ALA A 1 84 ? 5.075 -13.808 -10.229 1.00 60.56 84 ALA A CA 1
ATOM 616 C C . ALA A 1 84 ? 5.694 -15.209 -10.382 1.00 60.56 84 ALA A C 1
ATOM 618 O O . ALA A 1 84 ? 5.686 -15.954 -9.400 1.00 60.56 84 ALA A O 1
ATOM 619 N N . PRO A 1 85 ? 6.208 -15.610 -11.562 1.00 51.28 85 PRO A N 1
ATOM 620 C CA . PRO A 1 85 ? 6.981 -16.842 -11.648 1.00 51.28 85 PRO A CA 1
ATOM 621 C C . PRO A 1 85 ? 8.205 -16.717 -10.732 1.00 51.28 85 PRO A C 1
ATOM 623 O O . PRO A 1 85 ? 8.834 -15.656 -10.681 1.00 51.28 85 PRO A O 1
ATOM 626 N N . ALA A 1 86 ? 8.460 -17.780 -9.965 1.00 50.09 86 ALA A N 1
ATOM 627 C CA . ALA A 1 86 ? 9.631 -17.912 -9.103 1.00 50.09 86 ALA A CA 1
ATOM 628 C C . ALA A 1 86 ? 10.937 -17.853 -9.907 1.00 50.09 86 ALA A C 1
ATOM 630 O O . ALA A 1 86 ? 10.946 -18.376 -11.046 1.00 50.09 86 ALA A O 1
#